Protein AF-A0A1H1WPE9-F1 (afdb_monomer_lite)

Secondary structure (DSSP, 8-state):
--HHHHHHHHHHHHHTTT---SEEEEEE-TTS-EEEEEE--S--SSTT-HHHHHHHHT-

InterPro domains:
  IPR006728 Immunity protein YezG-like [PF04634] (7-43)
  IPR036170 Immunity protein YezG-like superfamily [SSF160424] (12-45)

Foldseek 3Di:
DDPVVVVVVVQVVCVVVVDHFPDKDWDADPVGDIDIDTHHDPPPPPVPPPVVVCVVVVD

Sequence (59 aa):
MEAFEAVEDIYESAKSKGEEWSGLFLNLTSDGKFRIEFYYDATPLLDGDSNLVKEKMGL

Organism: NCBI:txid472181

Structure (mmCIF, N/CA/C/O backbone):
data_AF-A0A1H1WPE9-F1
#
_entry.id   AF-A0A1H1WPE9-F1
#
loop_
_atom_site.group_PDB
_atom_site.id
_atom_site.type_symbol
_atom_site.label_atom_id
_atom_site.label_alt_id
_atom_site.label_comp_id
_atom_site.label_asym_id
_atom_site.label_entity_id
_atom_site.label_seq_id
_atom_site.pdbx_PDB_ins_code
_atom_site.Cartn_x
_atom_site.Cartn_y
_atom_site.Cartn_z
_atom_site.occupancy
_atom_site.B_iso_or_equiv
_atom_site.auth_seq_id
_atom_site.auth_comp_id
_atom_site.auth_asym_id
_atom_site.auth_atom_id
_atom_site.pdbx_PDB_model_num
ATOM 1 N N . MET A 1 1 ? -15.124 9.563 4.688 1.00 62.38 1 MET A N 1
ATOM 2 C CA . MET A 1 1 ? -14.097 8.894 3.886 1.00 62.38 1 MET A CA 1
ATOM 3 C C . MET A 1 1 ? -14.545 7.471 3.708 1.00 62.38 1 MET A C 1
ATOM 5 O O . MET A 1 1 ? -14.710 6.762 4.701 1.00 62.38 1 MET A O 1
ATOM 9 N N . GLU A 1 2 ? -14.865 7.111 2.479 1.00 86.50 2 GLU A N 1
ATOM 10 C CA . GLU A 1 2 ? -15.176 5.725 2.154 1.00 86.50 2 GLU A CA 1
ATOM 11 C C . GLU A 1 2 ? -13.883 4.900 2.131 1.00 86.50 2 GLU A C 1
ATOM 13 O O . GLU A 1 2 ? -12.792 5.431 1.933 1.00 86.50 2 GLU A O 1
ATOM 18 N N . ALA A 1 3 ? -13.983 3.588 2.363 1.00 83.06 3 ALA A N 1
ATOM 19 C CA . ALA A 1 3 ? -12.808 2.714 2.382 1.00 83.06 3 ALA A CA 1
ATOM 20 C C . ALA A 1 3 ? -12.043 2.744 1.047 1.00 83.06 3 ALA A C 1
ATOM 22 O O . ALA A 1 3 ? -10.827 2.605 1.038 1.00 83.06 3 ALA A O 1
ATOM 23 N N . PHE A 1 4 ? -12.752 2.964 -0.061 1.00 85.31 4 PHE A N 1
ATOM 24 C CA . PHE A 1 4 ? -12.154 3.104 -1.382 1.00 85.31 4 PHE A CA 1
ATOM 25 C C . PHE A 1 4 ? -11.269 4.355 -1.491 1.00 85.31 4 PHE A C 1
ATOM 27 O O . PHE A 1 4 ? -10.114 4.229 -1.878 1.00 85.31 4 PHE A O 1
ATOM 34 N N . GLU A 1 5 ? -11.761 5.520 -1.056 1.00 93.38 5 GLU A N 1
ATOM 35 C CA . GLU A 1 5 ? -10.990 6.778 -1.052 1.00 93.38 5 GLU A CA 1
ATOM 36 C C . GLU A 1 5 ? -9.706 6.636 -0.219 1.00 93.38 5 GLU A C 1
ATOM 38 O O . GLU A 1 5 ? -8.628 7.038 -0.639 1.00 93.38 5 GLU A O 1
ATOM 43 N N . ALA A 1 6 ? -9.800 5.977 0.941 1.00 90.94 6 ALA A N 1
ATOM 44 C CA . ALA A 1 6 ? -8.645 5.711 1.796 1.00 90.94 6 ALA A CA 1
ATOM 45 C C . ALA A 1 6 ? -7.576 4.850 1.103 1.00 90.94 6 ALA A C 1
ATOM 47 O O . ALA A 1 6 ? -6.377 5.067 1.277 1.00 90.94 6 ALA A O 1
ATOM 48 N N . VAL A 1 7 ? -8.016 3.834 0.359 1.00 90.88 7 VAL A N 1
ATOM 49 C CA . VAL A 1 7 ? -7.130 2.925 -0.376 1.00 90.88 7 VAL A CA 1
ATOM 50 C C . VAL A 1 7 ? -6.497 3.641 -1.569 1.00 90.88 7 VAL A C 1
ATOM 52 O O . VAL A 1 7 ? -5.310 3.439 -1.820 1.00 90.88 7 VAL A O 1
ATOM 55 N N . GLU A 1 8 ? -7.243 4.509 -2.252 1.00 93.25 8 GLU A N 1
ATOM 56 C CA . GLU A 1 8 ? -6.744 5.348 -3.347 1.00 93.25 8 GLU A CA 1
ATOM 57 C C . GLU A 1 8 ? -5.682 6.347 -2.861 1.00 93.25 8 GLU A C 1
ATOM 59 O O . GLU A 1 8 ? -4.598 6.420 -3.438 1.00 93.25 8 GLU A O 1
ATOM 64 N N . ASP A 1 9 ? -5.908 7.018 -1.730 1.00 95.06 9 ASP A N 1
ATOM 65 C CA . ASP A 1 9 ? -4.914 7.917 -1.125 1.00 95.06 9 ASP A CA 1
ATOM 66 C C . ASP A 1 9 ? -3.608 7.181 -0.765 1.00 95.06 9 ASP A C 1
ATOM 68 O O . ASP A 1 9 ? -2.498 7.695 -0.960 1.00 95.06 9 ASP A O 1
ATOM 72 N N . ILE A 1 10 ? -3.719 5.952 -0.242 1.00 93.00 10 ILE A N 1
ATOM 73 C CA . ILE A 1 10 ? -2.556 5.100 0.051 1.00 93.00 10 ILE A CA 1
ATOM 74 C C . ILE A 1 10 ? -1.840 4.707 -1.246 1.00 93.00 10 ILE A C 1
ATOM 76 O O . ILE A 1 10 ? -0.605 4.707 -1.273 1.00 93.00 10 ILE A O 1
ATOM 80 N N . TYR A 1 11 ? -2.589 4.391 -2.305 1.00 93.19 11 TYR A N 1
ATOM 81 C CA . TYR A 1 11 ? -2.040 4.025 -3.611 1.00 93.19 11 TYR A CA 1
ATOM 82 C C . TYR A 1 11 ? -1.236 5.171 -4.211 1.00 93.19 11 TYR A C 1
ATOM 84 O O . TYR A 1 11 ? -0.052 5.003 -4.497 1.00 93.19 11 TYR A O 1
ATOM 92 N N . GLU A 1 12 ? -1.830 6.357 -4.315 1.00 95.75 12 GLU A N 1
ATOM 93 C CA . GLU A 1 12 ? -1.173 7.521 -4.910 1.00 95.75 12 GLU A CA 1
ATOM 94 C C . GLU A 1 12 ? 0.055 7.961 -4.093 1.00 95.75 12 GLU A C 1
ATOM 96 O O . GLU A 1 12 ? 1.105 8.304 -4.647 1.00 95.75 12 GLU A O 1
ATOM 101 N N . SER A 1 13 ? -0.011 7.857 -2.760 1.00 95.56 13 SER A N 1
ATOM 102 C CA . SER A 1 13 ? 1.144 8.097 -1.886 1.00 95.56 13 SER A CA 1
ATOM 103 C C . SER A 1 13 ? 2.276 7.088 -2.109 1.00 95.56 13 SER A C 1
ATOM 105 O O . SER A 1 13 ? 3.447 7.482 -2.128 1.00 95.56 13 SER A O 1
ATOM 107 N N . ALA A 1 14 ? 1.962 5.801 -2.283 1.00 90.94 14 ALA A N 1
ATOM 108 C CA . ALA A 1 14 ? 2.951 4.759 -2.572 1.00 90.94 14 ALA A CA 1
ATOM 109 C C . ALA A 1 14 ? 3.567 4.942 -3.968 1.00 90.94 14 ALA A C 1
ATOM 111 O O . ALA A 1 14 ? 4.793 4.964 -4.109 1.00 90.94 14 ALA A O 1
ATOM 112 N N . LYS A 1 15 ? 2.729 5.214 -4.970 1.00 91.00 15 LYS A N 1
ATOM 113 C CA . LYS A 1 15 ? 3.136 5.474 -6.352 1.00 91.00 15 LYS A CA 1
ATOM 114 C C . LYS A 1 15 ? 4.082 6.663 -6.463 1.00 91.00 15 LYS A C 1
ATOM 116 O O . LYS A 1 15 ? 5.106 6.577 -7.137 1.00 91.00 15 LYS A O 1
ATOM 121 N N . SER A 1 16 ? 3.823 7.740 -5.715 1.00 93.50 16 SER A N 1
ATOM 122 C CA . SER A 1 16 ? 4.727 8.901 -5.646 1.00 93.50 16 SER A CA 1
ATOM 123 C C . SER A 1 16 ? 6.140 8.568 -5.130 1.00 93.50 16 SER A C 1
ATOM 125 O O . SER A 1 16 ? 7.069 9.351 -5.325 1.00 93.50 16 SER A O 1
ATOM 127 N N . LYS A 1 17 ? 6.312 7.405 -4.486 1.00 90.38 17 LYS A N 1
ATOM 128 C CA . LYS A 1 17 ? 7.579 6.889 -3.946 1.00 90.38 17 LYS A CA 1
ATOM 129 C C . LYS A 1 17 ? 8.170 5.754 -4.791 1.00 90.38 17 LYS A C 1
ATOM 131 O O . LYS A 1 17 ? 9.183 5.188 -4.392 1.00 90.38 17 LYS A O 1
ATOM 136 N N . GLY A 1 18 ? 7.571 5.447 -5.945 1.00 85.25 18 GLY A N 1
ATOM 137 C CA . GLY A 1 18 ? 8.018 4.388 -6.855 1.00 85.25 18 GLY A CA 1
ATOM 138 C C . GLY A 1 18 ? 7.489 2.991 -6.525 1.00 85.25 18 GLY A C 1
ATOM 139 O O . GLY A 1 18 ? 7.985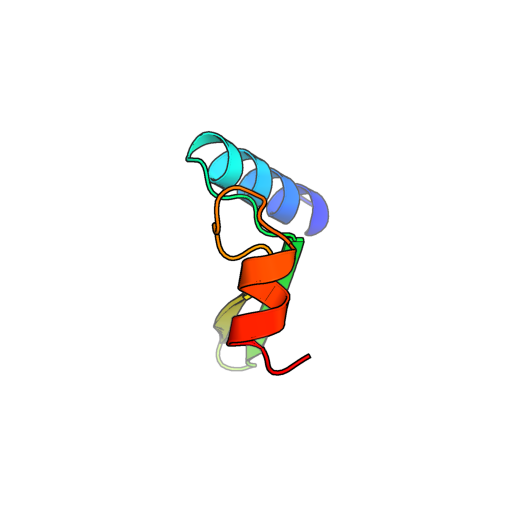 2.022 -7.087 1.00 85.25 18 GLY A O 1
ATOM 140 N N . GLU A 1 19 ? 6.500 2.879 -5.637 1.00 83.75 19 GLU A N 1
ATOM 141 C CA . GLU A 1 19 ? 5.873 1.607 -5.270 1.00 83.75 19 GLU A CA 1
ATOM 142 C C . GLU A 1 19 ? 4.481 1.515 -5.905 1.00 83.75 19 GLU A C 1
ATOM 144 O O . GLU A 1 19 ? 3.554 2.214 -5.493 1.00 83.75 19 GLU A O 1
ATOM 149 N N . GLU A 1 20 ? 4.320 0.644 -6.901 1.00 86.56 20 GLU A N 1
ATOM 150 C CA . GLU A 1 20 ? 3.032 0.370 -7.547 1.00 86.56 20 GLU A CA 1
ATOM 151 C C . GLU A 1 20 ? 2.573 -1.057 -7.229 1.00 86.56 20 GLU A C 1
ATOM 153 O O . GLU A 1 20 ? 3.002 -2.027 -7.852 1.00 86.56 20 GLU A O 1
ATOM 158 N N . TRP A 1 21 ? 1.687 -1.187 -6.244 1.00 88.81 21 TRP A N 1
ATOM 159 C CA . TRP A 1 21 ? 1.024 -2.447 -5.910 1.00 88.81 21 TRP A CA 1
ATOM 160 C C . TRP A 1 21 ? -0.248 -2.636 -6.753 1.00 88.81 21 TRP A C 1
ATOM 162 O O . TRP A 1 21 ? -0.906 -1.669 -7.131 1.00 88.81 21 TRP A O 1
ATOM 172 N N . SER A 1 22 ? -0.612 -3.886 -7.049 1.00 87.56 22 SER A N 1
ATOM 173 C CA . SER A 1 22 ? -1.820 -4.237 -7.818 1.00 87.56 22 SER A CA 1
ATOM 174 C C . SER A 1 22 ? -2.998 -4.644 -6.935 1.00 87.56 22 SER A C 1
ATOM 176 O O . SER A 1 22 ? -4.139 -4.700 -7.394 1.00 87.56 22 SER A O 1
ATOM 178 N N . GLY A 1 23 ? -2.745 -4.913 -5.654 1.00 85.88 23 GLY A N 1
ATOM 179 C CA . GLY A 1 23 ? -3.790 -5.301 -4.724 1.00 85.88 23 GLY A CA 1
ATOM 180 C C . GLY A 1 23 ? -3.401 -5.140 -3.265 1.00 85.88 23 GLY A C 1
ATOM 181 O O . GLY A 1 23 ? -2.234 -5.011 -2.900 1.00 85.88 23 GLY A O 1
ATOM 182 N N . LEU A 1 24 ? -4.424 -5.199 -2.423 1.00 88.75 24 LEU A N 1
ATOM 183 C CA . LEU A 1 24 ? -4.349 -5.046 -0.980 1.00 88.75 24 LEU A CA 1
ATOM 184 C C . LEU A 1 24 ? -5.217 -6.127 -0.336 1.00 88.75 24 LEU A C 1
ATOM 186 O O . LEU A 1 24 ? -6.382 -6.286 -0.702 1.00 88.75 24 LEU A O 1
ATOM 190 N N . PHE A 1 25 ? -4.685 -6.808 0.675 1.00 87.31 25 PHE A N 1
ATOM 191 C CA . PHE A 1 25 ? -5.484 -7.585 1.617 1.00 87.31 25 PHE A CA 1
ATOM 192 C C . PHE A 1 25 ? -5.381 -6.977 3.011 1.00 87.31 25 PHE A C 1
ATOM 194 O O . PHE A 1 25 ? -4.289 -6.756 3.534 1.00 87.31 25 PHE A O 1
ATOM 201 N N . LEU A 1 26 ? -6.539 -6.728 3.619 1.00 90.38 26 LEU A N 1
ATOM 202 C CA . LEU A 1 26 ? -6.668 -6.240 4.983 1.00 90.38 26 LEU A CA 1
ATOM 203 C C . LEU A 1 26 ? -7.503 -7.234 5.788 1.00 90.38 26 LEU A C 1
ATOM 205 O O . LEU A 1 26 ? -8.656 -7.503 5.455 1.00 90.38 26 LEU A O 1
ATOM 209 N N . ASN A 1 27 ? -6.933 -7.735 6.878 1.00 93.19 27 ASN A N 1
ATOM 210 C CA . ASN A 1 27 ? -7.651 -8.523 7.871 1.00 93.19 27 ASN A CA 1
ATOM 211 C C . ASN A 1 27 ? -7.628 -7.784 9.211 1.00 93.19 27 ASN A C 1
ATOM 213 O O . ASN A 1 27 ? -6.547 -7.482 9.714 1.00 93.19 27 ASN A O 1
ATOM 217 N N . LEU A 1 28 ? -8.804 -7.514 9.776 1.00 94.56 28 LEU A N 1
ATOM 218 C CA . LEU A 1 28 ? -8.992 -6.919 11.097 1.00 94.56 28 LEU A CA 1
ATOM 219 C C . LEU A 1 28 ? -9.613 -7.972 12.020 1.00 94.56 28 LEU A C 1
ATOM 221 O O . LEU A 1 28 ? -10.721 -8.449 11.777 1.00 94.56 28 LEU A O 1
ATOM 225 N N . THR A 1 29 ? -8.908 -8.332 13.086 1.00 95.50 29 THR A N 1
ATOM 226 C CA . THR A 1 29 ? -9.389 -9.286 14.084 1.00 95.50 29 THR A CA 1
ATOM 227 C C . THR A 1 29 ? -10.263 -8.590 15.128 1.00 95.50 29 THR A C 1
ATOM 229 O O . THR A 1 29 ? -10.182 -7.381 15.346 1.00 95.50 29 THR A O 1
ATOM 232 N N . SER A 1 30 ? -11.115 -9.356 15.814 1.00 96.00 30 SER A N 1
ATOM 233 C CA .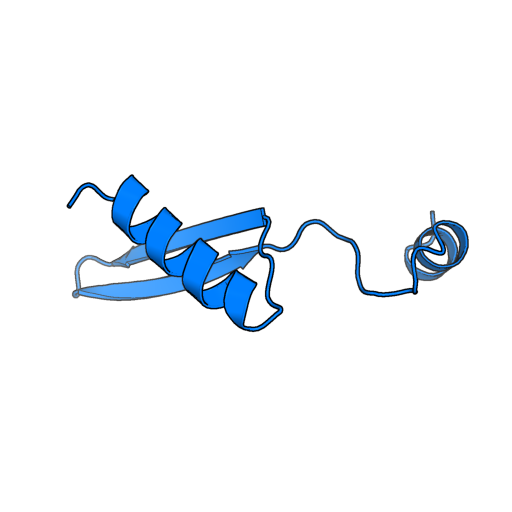 SER A 1 30 ? -12.060 -8.821 16.808 1.00 96.00 30 SER A CA 1
ATOM 234 C C . SER A 1 30 ? -11.394 -8.204 18.043 1.00 96.00 30 SER A C 1
ATOM 236 O O . SER A 1 30 ? -12.037 -7.452 18.767 1.00 96.00 30 SER A O 1
ATOM 238 N N . ASP A 1 31 ? -10.121 -8.519 18.299 1.00 96.94 31 ASP A N 1
ATOM 239 C CA . ASP A 1 31 ? -9.297 -7.885 19.336 1.00 96.94 31 ASP A CA 1
ATOM 240 C C . ASP A 1 31 ? -8.640 -6.573 18.861 1.00 96.94 31 ASP A C 1
ATOM 242 O O . ASP A 1 31 ? -7.804 -6.010 19.565 1.00 96.94 31 ASP A O 1
ATOM 246 N N . GLY A 1 32 ? -9.014 -6.077 17.676 1.00 95.19 32 GLY A N 1
ATOM 247 C CA . GLY A 1 32 ? -8.563 -4.799 17.123 1.00 95.19 32 GLY A CA 1
ATOM 248 C C . GLY A 1 32 ? -7.183 -4.837 16.467 1.00 95.19 32 GLY A C 1
ATOM 249 O O . GLY A 1 32 ? -6.693 -3.796 16.029 1.00 95.19 32 GLY A O 1
ATOM 250 N N . LYS A 1 33 ? -6.537 -6.005 16.378 1.00 96.50 33 LYS A N 1
ATOM 251 C CA . LYS A 1 33 ? -5.294 -6.152 15.612 1.00 96.50 33 LYS A CA 1
ATOM 252 C C . LYS A 1 33 ? -5.607 -6.249 14.128 1.00 96.50 33 LYS A C 1
ATOM 254 O O . LYS A 1 33 ? -6.660 -6.734 13.730 1.00 96.50 33 LYS A O 1
ATOM 259 N N . PHE A 1 34 ? -4.667 -5.825 13.296 1.00 93.94 34 PHE A N 1
ATOM 260 C CA . PHE A 1 34 ? -4.810 -5.951 11.855 1.00 93.94 34 PHE A CA 1
ATOM 261 C C . PHE A 1 34 ? -3.543 -6.499 11.211 1.00 93.94 34 PHE A C 1
ATOM 263 O O . PHE A 1 34 ? -2.435 -6.354 11.732 1.00 93.94 34 PHE A O 1
ATOM 270 N N . ARG A 1 35 ? -3.731 -7.124 10.052 1.00 93.56 35 ARG A N 1
ATOM 271 C CA . ARG A 1 35 ? -2.674 -7.535 9.133 1.00 93.56 35 ARG A CA 1
ATOM 272 C C . ARG A 1 35 ? -2.984 -6.943 7.770 1.00 93.56 35 ARG A C 1
ATOM 274 O O . ARG A 1 35 ? -4.104 -7.082 7.284 1.00 93.56 35 ARG A O 1
ATOM 281 N N . ILE A 1 36 ? -1.982 -6.302 7.185 1.00 90.69 36 ILE A N 1
ATOM 282 C CA . ILE A 1 36 ? -2.045 -5.721 5.851 1.00 90.69 36 ILE A CA 1
ATOM 283 C C . ILE A 1 36 ? -1.008 -6.402 4.962 1.00 90.69 36 ILE A C 1
ATOM 285 O O . ILE A 1 36 ? 0.132 -6.607 5.381 1.00 90.69 36 ILE A O 1
ATOM 289 N N . GLU A 1 37 ? -1.418 -6.780 3.760 1.00 88.44 37 GLU A N 1
ATOM 290 C CA . GLU A 1 37 ? -0.551 -7.344 2.731 1.00 88.44 37 GLU A CA 1
ATOM 291 C C . GLU A 1 37 ? -0.757 -6.581 1.431 1.00 88.44 37 GLU A C 1
ATOM 293 O O . GLU A 1 37 ? -1.891 -6.294 1.050 1.00 88.44 37 GLU A O 1
ATOM 298 N N . PHE A 1 38 ? 0.345 -6.275 0.756 1.00 86.81 38 PHE A N 1
ATOM 299 C CA . PHE A 1 38 ? 0.338 -5.657 -0.562 1.00 86.81 38 PHE A CA 1
ATOM 300 C C . PHE A 1 38 ? 0.735 -6.715 -1.581 1.00 86.81 38 PHE A C 1
ATOM 302 O O . PHE A 1 38 ? 1.741 -7.407 -1.405 1.00 86.81 38 PHE A O 1
ATOM 309 N N . TYR A 1 39 ? -0.067 -6.843 -2.629 1.00 83.50 39 TYR A N 1
ATOM 310 C CA . TYR A 1 39 ? 0.238 -7.690 -3.769 1.00 83.50 39 TYR A CA 1
ATOM 311 C C . TYR A 1 39 ? 0.766 -6.826 -4.895 1.00 83.50 39 TYR A C 1
ATOM 313 O O . TYR A 1 39 ? 0.291 -5.718 -5.130 1.00 83.50 39 TYR A O 1
ATOM 321 N N . TYR A 1 40 ? 1.736 -7.372 -5.602 1.00 82.50 40 TYR A N 1
ATOM 322 C CA . TYR A 1 40 ? 2.288 -6.794 -6.807 1.00 82.50 40 TYR A CA 1
ATOM 323 C C . TYR A 1 40 ? 2.002 -7.799 -7.911 1.00 82.50 40 TYR A C 1
ATOM 325 O O . TYR A 1 40 ? 2.239 -8.998 -7.723 1.00 82.50 40 TYR A O 1
ATOM 333 N N . ASP A 1 41 ? 1.485 -7.334 -9.046 1.00 74.12 41 ASP A N 1
ATOM 334 C CA . ASP A 1 41 ? 1.420 -8.179 -10.230 1.00 74.12 41 ASP A CA 1
ATOM 335 C C . ASP A 1 41 ? 2.847 -8.600 -10.536 1.00 74.12 41 ASP A C 1
ATOM 337 O O . ASP A 1 41 ? 3.765 -7.782 -10.465 1.00 74.12 41 ASP A O 1
ATOM 341 N N . ALA A 1 42 ? 3.042 -9.894 -10.785 1.00 60.19 42 ALA A N 1
ATOM 342 C CA . ALA A 1 42 ? 4.352 -10.480 -10.992 1.00 60.19 42 ALA A CA 1
ATOM 343 C C . ALA A 1 42 ? 5.028 -9.871 -12.227 1.00 60.19 42 ALA A C 1
ATOM 345 O O . ALA A 1 42 ? 5.053 -10.454 -13.304 1.00 60.19 42 ALA A O 1
ATOM 346 N N . THR A 1 43 ? 5.657 -8.724 -12.032 1.00 53.16 43 THR A N 1
ATOM 347 C CA . THR A 1 43 ? 6.845 -8.328 -12.759 1.00 53.16 43 THR A CA 1
ATOM 348 C C . THR A 1 43 ? 7.902 -8.058 -11.696 1.00 53.16 43 THR A C 1
ATOM 350 O O . THR A 1 43 ? 8.165 -6.904 -11.360 1.00 53.16 43 THR A O 1
ATOM 353 N N . PRO A 1 44 ? 8.514 -9.108 -11.104 1.00 49.78 44 PRO A N 1
ATOM 354 C CA . PRO A 1 44 ? 9.823 -8.898 -10.523 1.00 49.78 44 PRO A CA 1
ATOM 355 C C . PRO A 1 44 ? 10.675 -8.302 -11.640 1.00 49.78 44 PRO A C 1
ATOM 357 O O . PRO A 1 44 ? 10.772 -8.880 -12.722 1.00 49.78 44 PRO A O 1
ATOM 360 N N . LEU A 1 45 ? 11.195 -7.110 -11.377 1.00 49.16 45 LEU A N 1
ATOM 361 C CA . LEU A 1 45 ? 12.050 -6.291 -12.225 1.00 49.16 45 LEU A CA 1
ATOM 362 C C . LEU A 1 45 ? 13.206 -7.115 -12.816 1.00 49.16 45 LEU A C 1
ATOM 364 O O . LEU A 1 45 ? 14.314 -7.133 -12.291 1.00 49.16 45 LEU A O 1
ATOM 368 N N . LEU A 1 46 ? 12.948 -7.815 -13.913 1.00 49.84 46 LEU A N 1
ATOM 369 C CA . LEU A 1 46 ? 13.970 -8.316 -14.822 1.00 49.84 46 LEU A CA 1
ATOM 370 C C . LEU A 1 46 ? 13.947 -7.435 -16.067 1.00 49.84 46 LEU A C 1
ATOM 372 O O . LEU A 1 46 ? 13.833 -7.957 -17.160 1.00 49.84 46 LEU A O 1
ATOM 376 N N . ASP A 1 47 ? 13.928 -6.107 -15.904 1.00 55.84 47 ASP A N 1
ATOM 377 C CA . ASP A 1 47 ? 13.986 -5.124 -17.001 1.00 55.84 47 ASP A CA 1
ATOM 378 C C . ASP A 1 47 ? 13.043 -5.402 -18.200 1.00 55.84 47 ASP A C 1
ATOM 380 O O . ASP A 1 47 ? 13.340 -5.056 -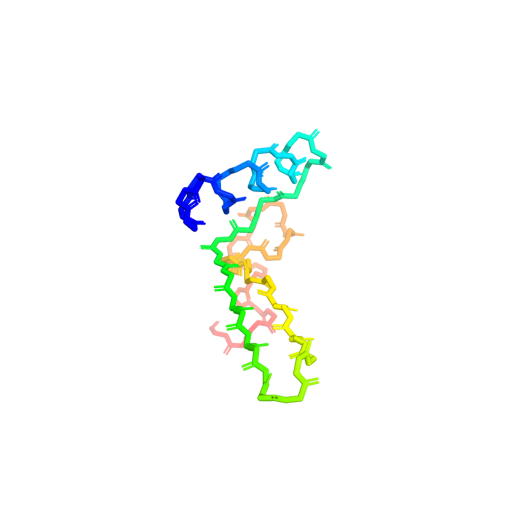19.341 1.00 55.84 47 ASP A O 1
ATOM 384 N N . GLY A 1 48 ? 11.890 -6.041 -17.966 1.00 54.44 48 GLY A N 1
ATOM 385 C CA . GLY A 1 48 ? 10.955 -6.426 -19.033 1.00 54.44 48 GLY A CA 1
ATOM 386 C C . GLY A 1 48 ? 11.364 -7.656 -19.862 1.00 54.44 48 GLY A C 1
ATOM 387 O O . GLY A 1 48 ? 10.722 -7.952 -20.871 1.00 54.44 48 GLY A O 1
ATOM 388 N N . ASP A 1 49 ? 12.386 -8.412 -19.454 1.00 62.06 49 ASP A N 1
ATOM 389 C CA . ASP A 1 49 ? 12.803 -9.651 -20.109 1.00 62.06 49 ASP A CA 1
ATOM 390 C C . ASP A 1 49 ? 11.900 -10.831 -19.719 1.00 62.06 49 ASP A C 1
ATOM 392 O O . ASP A 1 49 ? 12.124 -11.589 -18.770 1.00 62.06 49 ASP A O 1
ATOM 396 N N . SER A 1 50 ? 10.855 -11.001 -20.524 1.00 62.75 50 SER A N 1
ATOM 397 C CA . SER A 1 50 ? 9.902 -12.107 -20.419 1.00 62.75 50 SER A CA 1
ATOM 398 C C . SER A 1 50 ? 10.517 -13.511 -20.561 1.00 62.75 50 SER A C 1
ATOM 400 O O . SER A 1 50 ? 9.884 -14.479 -20.134 1.00 62.75 50 SER A O 1
ATOM 402 N N . ASN A 1 51 ? 11.719 -13.663 -21.132 1.00 67.81 51 ASN A N 1
ATOM 403 C CA . ASN A 1 51 ? 12.381 -14.969 -21.249 1.00 67.81 51 ASN A CA 1
ATOM 404 C C . ASN A 1 51 ? 13.072 -15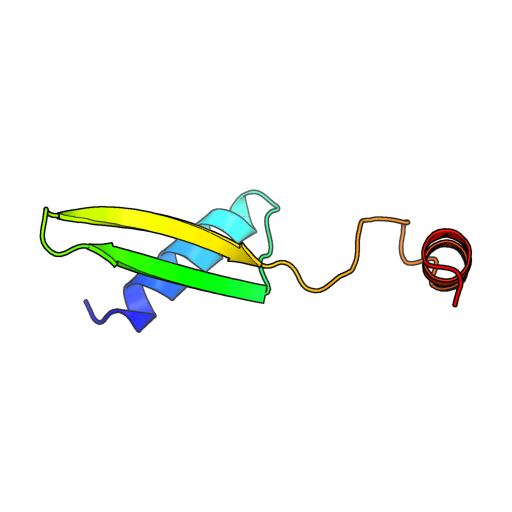.357 -19.941 1.00 67.81 51 ASN A C 1
ATOM 406 O O . ASN A 1 51 ? 12.976 -16.502 -19.506 1.00 67.81 51 ASN A O 1
ATOM 410 N N . LEU A 1 52 ? 13.689 -14.382 -19.278 1.00 60.47 52 LEU A N 1
ATOM 411 C CA . LEU A 1 52 ? 14.378 -14.565 -18.000 1.00 60.47 52 LEU A CA 1
ATOM 412 C C . LEU A 1 52 ? 13.387 -14.874 -16.860 1.00 60.47 52 LEU A C 1
ATOM 414 O O . LEU A 1 52 ? 13.697 -15.633 -15.939 1.00 60.47 52 LEU A O 1
ATOM 418 N N . VAL A 1 53 ? 12.155 -14.357 -16.969 1.00 57.56 53 VAL A N 1
ATOM 419 C CA . VAL A 1 53 ? 11.019 -14.747 -16.114 1.00 57.56 53 VAL A CA 1
ATOM 420 C C . VAL A 1 53 ? 10.652 -16.223 -16.312 1.00 57.56 53 VAL A C 1
ATOM 422 O O . VAL A 1 53 ? 10.491 -16.940 -15.327 1.00 57.56 53 VAL A O 1
ATOM 425 N N . LYS A 1 54 ? 10.543 -16.700 -17.559 1.00 63.12 54 LYS A N 1
ATOM 426 C CA . LYS A 1 54 ? 10.171 -18.097 -17.860 1.00 63.12 54 LYS A CA 1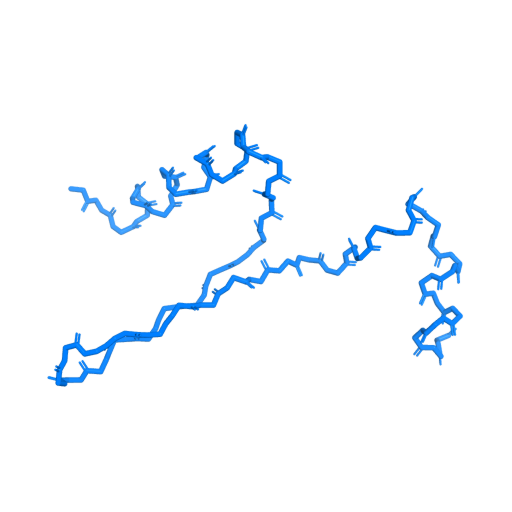
ATOM 427 C C . LYS A 1 54 ? 11.232 -19.087 -17.386 1.00 63.12 54 LYS A C 1
ATOM 429 O O . LYS A 1 54 ? 10.900 -20.052 -16.705 1.00 63.12 54 LYS A O 1
ATOM 434 N N . GLU A 1 55 ? 12.503 -18.782 -17.645 1.00 66.31 55 GLU A N 1
ATOM 435 C CA . GLU A 1 55 ? 13.640 -19.605 -17.223 1.00 66.31 55 GLU A CA 1
ATOM 436 C C . GLU A 1 55 ? 13.689 -19.784 -15.697 1.00 66.31 55 GLU A C 1
ATOM 438 O O . GLU A 1 55 ? 13.792 -20.908 -15.205 1.00 66.31 55 GLU A O 1
ATOM 443 N N . LYS A 1 56 ? 13.555 -18.695 -14.925 1.00 58.47 56 LYS A N 1
ATOM 444 C CA . LYS A 1 56 ? 13.589 -18.762 -13.453 1.00 58.47 56 LYS A CA 1
ATOM 445 C C . LYS A 1 56 ? 12.355 -19.415 -12.835 1.00 58.47 56 LYS A C 1
ATOM 447 O O . LYS A 1 56 ? 12.455 -19.954 -11.735 1.00 58.47 56 LYS A O 1
ATOM 452 N N . MET A 1 57 ? 11.215 -19.358 -13.518 1.00 56.88 57 MET A N 1
ATOM 453 C CA . MET A 1 57 ? 9.970 -19.989 -13.070 1.00 56.88 57 MET A CA 1
ATOM 454 C C . MET A 1 57 ? 9.831 -21.445 -13.539 1.00 56.88 57 MET A C 1
ATOM 456 O O . MET A 1 57 ? 8.889 -22.118 -13.126 1.00 56.88 57 MET A O 1
ATOM 460 N N . GLY A 1 58 ? 10.757 -21.948 -14.365 1.00 51.75 58 GLY A N 1
ATOM 461 C CA . GLY A 1 58 ? 10.704 -23.309 -14.9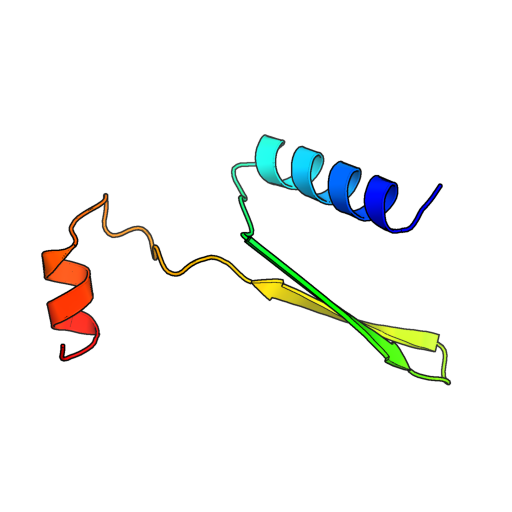05 1.00 51.75 58 GLY A CA 1
ATOM 462 C C . GLY A 1 58 ? 9.524 -23.546 -15.855 1.00 51.75 58 GLY A C 1
ATOM 463 O O . GLY A 1 58 ? 8.985 -24.654 -15.873 1.00 51.75 58 GLY A O 1
ATOM 464 N N . LEU A 1 59 ? 9.108 -22.504 -16.588 1.00 50.25 59 LEU A N 1
ATOM 465 C CA . LEU A 1 59 ? 8.007 -22.506 -17.563 1.00 50.25 59 LEU A CA 1
ATOM 466 C C . LEU A 1 59 ? 8.503 -22.660 -19.004 1.00 50.25 59 LEU A C 1
ATOM 468 O O . LEU A 1 59 ? 9.543 -22.053 -19.343 1.00 50.25 59 LEU A O 1
#

pLDDT: mean 79.65, std 16.12, range [49.16, 96.94]

Radius of gyration: 15.82 Å; chains: 1; bounding box: 30×32×41 Å